Protein AF-A0A645HG05-F1 (afdb_monomer_lite)

Sequence (105 aa):
MLEATNRRPNFTVDYWHQHAIRTVIRHLSFAMAPQALPVAEEPLPIQAHHLALLNTLSAMLTQEGTPPATVSRVTYAHFTSQAAFSVPVWISQLQGIRAGPQRLS

Radius of gyration: 35.07 Å; chains: 1; bounding box: 98×39×73 Å

Structure (mmCIF, N/CA/C/O backbone):
data_AF-A0A645HG05-F1
#
_entry.id   AF-A0A645HG05-F1
#
loop_
_atom_site.group_PDB
_atom_site.id
_atom_site.type_symbol
_atom_site.label_atom_id
_atom_site.label_alt_id
_atom_site.label_comp_id
_atom_site.label_asym_id
_atom_site.label_entity_id
_atom_site.label_seq_id
_atom_site.pdbx_PDB_ins_code
_atom_site.Cartn_x
_atom_site.Cartn_y
_atom_site.Cartn_z
_atom_site.occupancy
_atom_site.B_iso_or_equiv
_atom_site.auth_seq_id
_atom_site.auth_comp_id
_atom_site.auth_asym_id
_atom_site.auth_atom_id
_atom_site.pdbx_PDB_model_num
ATOM 1 N N . MET A 1 1 ? 14.217 -8.243 -40.061 1.00 39.81 1 MET A N 1
ATOM 2 C CA . MET A 1 1 ? 15.108 -7.218 -39.480 1.00 39.81 1 MET A CA 1
ATOM 3 C C . MET A 1 1 ? 14.582 -6.942 -38.082 1.00 39.81 1 MET A C 1
ATOM 5 O O . MET A 1 1 ? 13.452 -6.496 -37.955 1.00 39.81 1 MET A O 1
ATOM 9 N N . LEU A 1 2 ? 15.301 -7.396 -37.061 1.00 49.47 2 LEU A N 1
ATOM 10 C CA . LEU A 1 2 ? 14.782 -7.659 -35.717 1.00 49.47 2 LEU A CA 1
ATOM 11 C C . LEU A 1 2 ? 15.520 -6.776 -34.703 1.00 49.47 2 LEU A C 1
ATOM 13 O O . LEU A 1 2 ? 16.101 -7.298 -33.771 1.00 49.47 2 LEU A O 1
ATOM 17 N N . GLU A 1 3 ? 15.580 -5.456 -34.903 1.00 48.41 3 GLU A N 1
ATOM 18 C CA . GLU A 1 3 ? 16.412 -4.589 -34.050 1.00 48.41 3 GLU A CA 1
ATOM 19 C C . GLU A 1 3 ? 15.809 -3.193 -33.842 1.00 48.41 3 GLU A C 1
ATOM 21 O O . GLU A 1 3 ? 16.196 -2.224 -34.485 1.00 48.41 3 GLU A O 1
ATOM 26 N N . ALA A 1 4 ? 14.856 -3.091 -32.912 1.00 45.78 4 ALA A N 1
ATOM 27 C CA . ALA A 1 4 ? 14.625 -1.881 -32.107 1.00 45.78 4 ALA A CA 1
ATOM 28 C C . ALA A 1 4 ? 13.845 -2.213 -30.817 1.00 45.78 4 ALA A C 1
ATOM 30 O O . ALA A 1 4 ? 13.010 -1.443 -30.346 1.00 45.78 4 ALA A O 1
ATOM 31 N N . THR A 1 5 ? 14.089 -3.390 -30.242 1.00 47.62 5 THR A N 1
ATOM 32 C CA . THR A 1 5 ? 13.556 -3.754 -28.930 1.00 47.62 5 THR A CA 1
ATOM 33 C C . THR A 1 5 ? 14.349 -3.003 -27.855 1.00 47.62 5 THR A C 1
ATOM 35 O O . THR A 1 5 ? 15.571 -3.103 -27.803 1.00 47.62 5 THR A O 1
ATOM 38 N N . ASN A 1 6 ? 13.642 -2.305 -26.960 1.00 45.22 6 ASN A N 1
ATOM 39 C CA . ASN A 1 6 ? 14.115 -1.907 -25.624 1.00 45.22 6 ASN A CA 1
ATOM 40 C C . ASN A 1 6 ? 15.136 -0.750 -25.500 1.00 45.22 6 ASN A C 1
ATOM 42 O O . ASN A 1 6 ? 16.197 -0.898 -24.900 1.00 45.22 6 A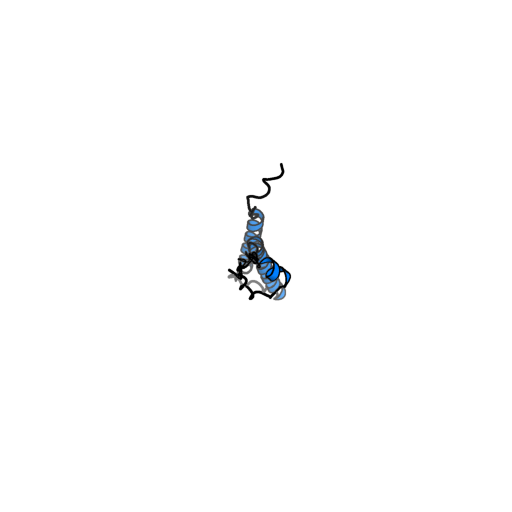SN A O 1
ATOM 46 N N . ARG A 1 7 ? 14.778 0.467 -25.939 1.00 53.44 7 ARG A N 1
ATOM 47 C CA . ARG A 1 7 ? 15.477 1.711 -25.529 1.00 53.44 7 ARG A CA 1
ATOM 48 C C . ARG A 1 7 ? 14.638 2.650 -24.652 1.00 53.44 7 ARG A C 1
ATOM 50 O O . ARG A 1 7 ? 14.703 3.869 -24.782 1.00 53.44 7 ARG A O 1
ATOM 57 N N . ARG A 1 8 ? 13.864 2.097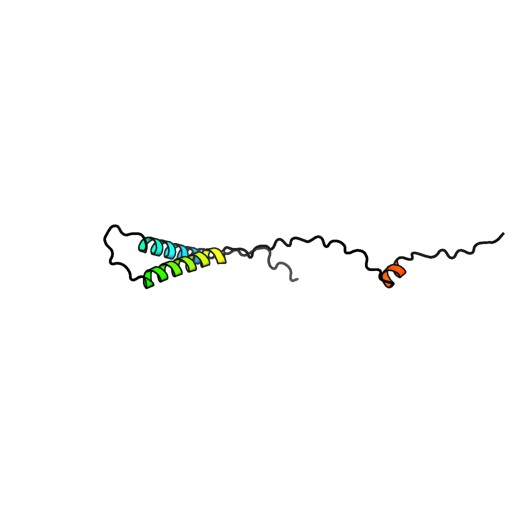 -23.718 1.00 53.97 8 ARG A N 1
ATOM 58 C CA . ARG A 1 8 ? 13.298 2.870 -22.604 1.00 53.97 8 ARG A CA 1
ATOM 59 C C . ARG A 1 8 ? 13.195 1.974 -21.374 1.00 53.97 8 ARG A C 1
ATOM 61 O O . ARG A 1 8 ? 12.518 0.954 -21.464 1.00 53.97 8 ARG A O 1
ATOM 68 N N . PRO A 1 9 ? 13.823 2.314 -20.238 1.00 47.62 9 PRO A N 1
ATOM 69 C CA . PRO A 1 9 ? 13.435 1.680 -18.995 1.00 47.62 9 PRO A CA 1
ATOM 70 C C . PRO A 1 9 ? 12.015 2.173 -18.692 1.00 47.62 9 PRO A C 1
ATOM 72 O O . PRO A 1 9 ? 11.807 3.348 -18.389 1.00 47.62 9 PRO A O 1
ATOM 75 N N . ASN A 1 10 ? 11.021 1.305 -18.871 1.00 48.41 10 ASN A N 1
ATOM 76 C CA . ASN A 1 10 ? 9.650 1.559 -18.440 1.00 48.41 10 ASN A CA 1
ATOM 77 C C . ASN A 1 10 ? 9.620 1.576 -16.904 1.00 48.41 10 ASN A C 1
ATOM 79 O O . ASN A 1 10 ? 9.195 0.622 -16.266 1.00 48.41 10 ASN A O 1
ATOM 83 N N . PHE A 1 11 ? 10.067 2.680 -16.305 1.00 55.66 11 PHE A N 1
ATOM 84 C CA . PHE A 1 11 ? 9.741 3.059 -14.931 1.00 55.66 11 PHE A CA 1
ATOM 85 C C . PHE A 1 11 ? 8.310 3.606 -14.894 1.00 55.66 11 PHE A C 1
ATOM 87 O O . PHE A 1 11 ? 8.071 4.741 -14.482 1.00 55.66 11 PHE A O 1
ATOM 94 N N . THR A 1 12 ? 7.340 2.847 -15.400 1.00 62.12 12 THR A N 1
ATOM 95 C CA . THR A 1 12 ? 5.927 3.202 -15.258 1.00 62.12 12 THR A CA 1
ATOM 96 C C . THR A 1 12 ? 5.516 2.850 -13.840 1.00 62.12 12 THR A C 1
ATOM 98 O O . THR A 1 12 ? 4.896 1.823 -13.589 1.00 62.12 12 THR A O 1
ATOM 101 N N . VAL A 1 13 ? 5.958 3.684 -12.904 1.00 66.56 13 VAL A N 1
ATOM 102 C CA . VAL A 1 13 ? 5.470 3.708 -11.533 1.00 66.56 13 VAL A CA 1
ATOM 103 C C . VAL A 1 13 ? 3.946 3.814 -11.591 1.00 66.56 13 VAL A C 1
ATOM 105 O O . VAL A 1 13 ? 3.428 4.786 -12.147 1.00 66.56 13 VAL A O 1
ATOM 108 N N . ASP A 1 14 ? 3.227 2.830 -11.048 1.00 84.25 14 ASP A N 1
ATOM 109 C CA . ASP A 1 14 ? 1.765 2.871 -10.995 1.00 84.25 14 ASP A CA 1
ATOM 110 C C . ASP A 1 14 ? 1.323 3.926 -9.968 1.00 84.25 14 ASP A C 1
ATOM 112 O O . ASP A 1 14 ? 1.215 3.691 -8.763 1.00 84.25 14 ASP A O 1
ATOM 116 N N . TYR A 1 15 ? 1.125 5.148 -10.458 1.00 85.44 15 TYR A N 1
ATOM 117 C CA . TYR A 1 15 ? 0.759 6.306 -9.650 1.00 85.44 15 TYR A CA 1
ATOM 118 C C . TYR A 1 15 ? -0.548 6.090 -8.878 1.00 85.44 15 TYR A C 1
ATOM 120 O O . TYR A 1 15 ? -0.664 6.547 -7.739 1.00 85.44 15 TYR A O 1
ATOM 128 N N . TRP A 1 16 ? -1.515 5.379 -9.466 1.00 91.56 16 TRP A N 1
ATOM 129 C CA . TRP A 1 16 ? -2.785 5.088 -8.807 1.00 91.56 16 TRP A CA 1
ATOM 130 C C . TRP A 1 16 ? -2.587 4.110 -7.649 1.00 91.56 16 TRP A C 1
ATOM 132 O O . TRP A 1 16 ? -3.080 4.356 -6.546 1.00 91.56 16 TRP A O 1
ATOM 142 N N . HIS A 1 17 ? -1.784 3.064 -7.866 1.00 89.69 17 HIS A N 1
ATOM 143 C CA . HIS A 1 17 ? -1.407 2.121 -6.815 1.00 89.69 17 HIS A CA 1
ATOM 144 C C . HIS A 1 17 ? -0.707 2.826 -5.646 1.00 89.69 17 HIS A C 1
ATOM 146 O O . HIS A 1 17 ? -1.114 2.691 -4.489 1.00 89.69 17 HIS A O 1
ATOM 152 N N . GLN A 1 18 ? 0.284 3.674 -5.936 1.00 92.06 18 GLN A N 1
ATOM 153 C CA . GLN A 1 18 ? 0.962 4.432 -4.887 1.00 92.06 18 GLN A CA 1
ATOM 154 C C . GLN A 1 18 ? 0.037 5.416 -4.169 1.00 92.06 18 GLN A C 1
ATOM 156 O O . GLN A 1 18 ? 0.162 5.610 -2.959 1.00 92.06 18 GLN A O 1
ATOM 161 N N . HIS A 1 19 ? -0.863 6.079 -4.897 1.00 94.12 19 HIS A N 1
ATOM 162 C CA . HIS A 1 19 ? -1.835 6.994 -4.310 1.00 94.12 19 HIS A CA 1
ATOM 163 C C . HIS A 1 19 ? -2.771 6.262 -3.340 1.00 94.12 19 HIS A C 1
ATOM 165 O O . HIS A 1 19 ? -2.984 6.745 -2.224 1.00 94.12 19 HIS A O 1
ATOM 171 N N . ALA A 1 20 ? -3.257 5.076 -3.718 1.00 95.25 20 ALA A N 1
ATOM 172 C CA . ALA A 1 20 ? -4.068 4.230 -2.850 1.00 95.25 20 ALA A CA 1
ATOM 173 C C . ALA A 1 20 ? -3.307 3.859 -1.567 1.00 95.25 20 ALA A C 1
ATOM 175 O O . ALA A 1 20 ? -3.806 4.105 -0.467 1.00 95.25 20 ALA A O 1
ATOM 176 N N . ILE A 1 21 ? -2.063 3.378 -1.687 1.00 94.75 21 ILE A N 1
ATOM 177 C CA . ILE A 1 21 ? -1.237 3.023 -0.522 1.00 94.75 21 ILE A CA 1
ATOM 178 C C . ILE A 1 21 ? -0.995 4.236 0.389 1.00 94.75 21 ILE A C 1
ATOM 180 O O . ILE A 1 21 ? -1.225 4.159 1.597 1.00 94.75 21 ILE A O 1
ATOM 184 N N . ARG A 1 22 ? -0.565 5.379 -0.166 1.00 94.56 22 ARG A N 1
ATOM 185 C CA . ARG A 1 22 ? -0.304 6.606 0.614 1.00 94.56 22 ARG A CA 1
ATOM 186 C C . ARG A 1 22 ? -1.546 7.097 1.356 1.00 94.56 22 ARG A C 1
ATOM 188 O O . ARG A 1 22 ? -1.429 7.602 2.472 1.00 94.56 22 ARG A O 1
ATOM 195 N N . THR A 1 23 ? -2.719 6.956 0.745 1.00 97.00 23 THR A N 1
ATOM 196 C CA . THR A 1 23 ? -3.998 7.330 1.356 1.00 97.00 23 THR A CA 1
ATOM 197 C C . THR A 1 23 ? -4.296 6.445 2.561 1.00 97.00 23 THR A C 1
ATOM 199 O O . THR A 1 23 ? -4.554 6.964 3.646 1.00 97.00 23 THR A O 1
ATOM 202 N N . VAL A 1 24 ? -4.155 5.124 2.421 1.00 97.12 24 VAL A N 1
ATOM 203 C CA . VAL A 1 24 ? -4.354 4.179 3.533 1.00 97.12 24 VAL A CA 1
ATOM 204 C C . VAL A 1 24 ? -3.378 4.448 4.682 1.00 97.12 24 VAL A C 1
ATOM 206 O O . VAL A 1 24 ? -3.815 4.536 5.828 1.00 97.12 24 VAL A O 1
ATOM 209 N N . ILE A 1 25 ? -2.088 4.664 4.389 1.00 96.12 25 ILE A N 1
ATOM 210 C CA . ILE A 1 25 ? -1.080 5.026 5.402 1.00 96.12 25 ILE A CA 1
ATOM 211 C C . ILE A 1 25 ? -1.520 6.276 6.173 1.00 96.12 25 ILE A C 1
ATOM 213 O O . ILE A 1 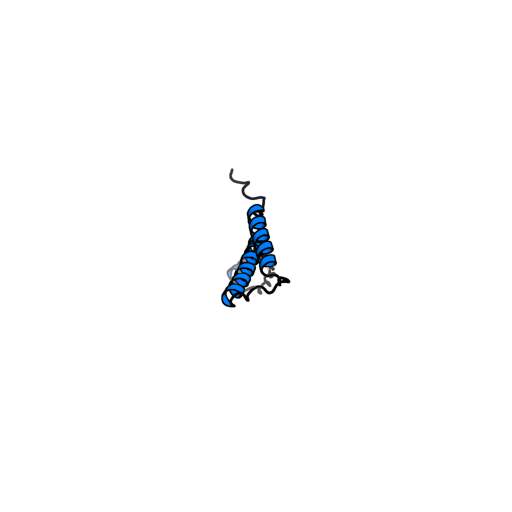25 ? -1.561 6.248 7.398 1.00 96.12 25 ILE A O 1
ATOM 217 N N . ARG A 1 26 ? -1.906 7.357 5.477 1.00 95.56 26 ARG A N 1
ATOM 218 C CA . ARG A 1 26 ? -2.361 8.606 6.115 1.00 95.56 26 ARG A CA 1
ATOM 219 C C . ARG A 1 26 ? -3.530 8.368 7.067 1.00 95.56 26 ARG A C 1
ATOM 221 O O . ARG A 1 26 ? -3.499 8.864 8.191 1.00 95.56 26 ARG A O 1
ATOM 228 N N . HIS A 1 27 ? -4.561 7.661 6.609 1.00 95.69 27 HIS A N 1
ATOM 229 C CA . HIS A 1 27 ? -5.755 7.420 7.417 1.00 95.69 27 HIS A CA 1
ATOM 230 C C . HIS A 1 27 ? -5.442 6.565 8.642 1.00 95.69 27 HIS A C 1
ATOM 232 O O . HIS A 1 27 ? -5.888 6.900 9.737 1.00 95.69 27 HIS A O 1
ATOM 238 N N . LEU A 1 28 ? -4.628 5.519 8.484 1.00 93.12 28 LEU A N 1
ATOM 239 C CA . LEU A 1 28 ? -4.222 4.673 9.600 1.00 93.12 28 LEU A CA 1
ATOM 240 C C . LEU A 1 28 ? -3.357 5.439 10.606 1.00 93.12 28 LEU A C 1
ATOM 242 O O . LEU A 1 28 ? -3.600 5.360 11.805 1.00 93.12 28 LEU A O 1
ATOM 246 N N . SER A 1 29 ? -2.396 6.238 10.135 1.00 93.38 29 SER A N 1
ATOM 247 C CA . SER A 1 29 ? -1.586 7.098 11.005 1.00 93.38 29 SER A CA 1
ATOM 248 C C . SER A 1 29 ? -2.434 8.116 11.770 1.00 93.38 29 SER A C 1
ATOM 250 O O . SER A 1 29 ? -2.160 8.368 12.938 1.00 93.38 29 SER A O 1
ATOM 252 N N . PHE A 1 30 ? -3.474 8.679 11.145 1.00 92.00 30 PHE A N 1
ATOM 253 C CA . PHE A 1 30 ? -4.406 9.582 11.825 1.00 92.00 30 PHE A CA 1
ATOM 254 C C . PHE A 1 30 ? -5.255 8.852 12.875 1.00 92.00 30 PHE A C 1
ATOM 256 O O . PHE A 1 30 ? -5.419 9.349 13.986 1.00 92.00 30 PHE A O 1
ATOM 263 N N . ALA A 1 31 ? -5.758 7.658 12.554 1.00 89.00 31 ALA A N 1
ATOM 264 C CA . ALA A 1 31 ? -6.521 6.842 13.497 1.00 89.00 31 ALA A CA 1
ATOM 265 C C . ALA A 1 31 ? -5.684 6.434 14.727 1.00 89.00 31 ALA A C 1
ATOM 267 O O . ALA A 1 31 ? -6.205 6.403 15.838 1.00 89.00 31 ALA A O 1
ATOM 268 N N . MET A 1 32 ? -4.386 6.179 14.529 1.00 85.75 32 MET A N 1
ATOM 269 C CA . MET A 1 32 ? -3.411 5.833 15.573 1.00 85.75 32 MET A CA 1
ATOM 270 C C . MET A 1 32 ? -2.896 7.032 16.385 1.00 85.75 32 MET A C 1
ATOM 272 O O . MET A 1 32 ? -2.158 6.834 17.351 1.00 85.75 32 MET A O 1
ATOM 276 N N . ALA A 1 33 ? -3.223 8.270 16.004 1.00 85.38 33 ALA A N 1
ATOM 277 C CA . ALA A 1 33 ? -2.776 9.442 16.745 1.00 85.38 33 ALA A CA 1
ATOM 278 C C . ALA A 1 33 ? -3.441 9.489 18.137 1.00 85.38 33 ALA A C 1
ATOM 280 O O . ALA A 1 33 ? -4.609 9.114 18.263 1.00 85.38 33 ALA A O 1
ATOM 281 N N . PRO A 1 34 ? -2.741 9.969 19.184 1.00 77.19 34 PRO A N 1
ATOM 282 C CA . PRO A 1 34 ? -3.346 10.177 20.495 1.00 77.19 34 PRO A CA 1
ATOM 283 C C . PRO A 1 34 ? -4.545 11.126 20.380 1.00 77.19 34 PRO A C 1
ATOM 285 O O . PRO A 1 34 ? -4.384 12.317 20.110 1.00 77.19 34 PRO A O 1
ATOM 288 N N . GLN A 1 35 ? -5.753 10.592 20.549 1.00 72.44 35 GLN A N 1
ATOM 289 C CA . GLN A 1 35 ? -6.980 11.376 20.476 1.00 72.44 35 GLN A CA 1
ATOM 290 C C . GLN A 1 35 ? -7.156 12.130 21.805 1.00 72.44 35 GLN A C 1
ATOM 292 O O . GLN A 1 35 ? -6.949 11.563 22.874 1.00 72.44 35 GLN A O 1
ATOM 297 N N . ALA A 1 36 ? -7.539 13.410 21.763 1.00 66.88 36 ALA A N 1
ATOM 298 C CA . ALA A 1 36 ? -7.657 14.266 22.956 1.00 66.88 36 ALA A CA 1
ATOM 299 C C . ALA A 1 36 ? -8.787 13.860 23.931 1.00 66.88 36 ALA A C 1
ATOM 301 O O . ALA A 1 36 ? -8.932 14.451 25.000 1.00 66.88 36 ALA A O 1
ATOM 302 N N . LEU A 1 37 ? -9.597 12.866 23.564 1.00 63.62 37 LEU A N 1
ATOM 303 C CA . LEU A 1 37 ? -10.629 12.266 24.403 1.00 63.62 37 LEU A CA 1
ATOM 304 C C . LEU A 1 37 ? -10.155 10.882 24.859 1.00 63.62 37 LEU A C 1
ATOM 306 O O . LEU A 1 37 ? -9.479 10.212 24.078 1.00 63.62 37 LEU A O 1
ATOM 310 N N . PRO A 1 38 ? -10.512 10.428 26.075 1.00 56.25 38 PRO A N 1
ATOM 311 C CA . PRO A 1 38 ? -10.143 9.105 26.563 1.00 56.25 38 PRO A CA 1
ATOM 312 C C . PRO A 1 38 ? -10.826 8.036 25.701 1.00 56.25 38 PRO A C 1
ATOM 314 O O . PRO A 1 38 ? -11.966 7.641 25.936 1.00 56.25 38 PRO A O 1
ATOM 317 N N . VAL A 1 39 ? -10.130 7.618 24.649 1.00 59.59 39 VAL A N 1
ATOM 318 C CA . VAL A 1 39 ? -10.464 6.455 23.837 1.00 59.59 39 VAL A CA 1
ATOM 319 C C . VAL A 1 39 ? -10.185 5.231 24.699 1.00 59.59 39 VAL A C 1
ATOM 321 O O . VAL A 1 39 ? -9.143 5.156 25.351 1.00 59.59 39 VAL A O 1
ATOM 324 N N . ALA A 1 40 ? -11.147 4.308 24.753 1.00 63.97 40 ALA A N 1
ATOM 325 C CA . ALA A 1 40 ? -10.961 3.016 25.399 1.00 63.97 40 ALA A CA 1
ATOM 326 C C . ALA A 1 40 ? -9.665 2.389 24.868 1.00 63.97 40 ALA A C 1
ATOM 328 O O . ALA A 1 40 ? -9.479 2.349 23.654 1.00 63.97 40 ALA A O 1
ATOM 329 N N . GLU A 1 41 ? -8.761 1.974 25.761 1.00 63.03 41 GLU A N 1
ATOM 330 C CA . GLU A 1 41 ? -7.506 1.342 25.355 1.00 63.03 41 GLU A CA 1
ATOM 331 C C . GLU A 1 41 ? -7.800 0.198 24.382 1.00 63.03 41 GLU A C 1
ATOM 333 O O . GLU A 1 41 ? -8.436 -0.798 24.730 1.00 63.03 41 GLU A O 1
ATOM 338 N N . GLU A 1 42 ? -7.349 0.374 23.144 1.00 63.44 42 GLU A N 1
ATOM 339 C CA . GLU A 1 42 ? -7.405 -0.663 22.131 1.00 63.44 42 GLU A CA 1
ATOM 340 C C . GLU A 1 42 ? -6.513 -1.832 22.589 1.00 63.44 42 GLU A C 1
ATOM 342 O O . GLU A 1 42 ? -5.365 -1.614 22.988 1.00 63.44 42 GLU A O 1
ATOM 347 N N . PRO A 1 43 ? -7.006 -3.081 22.562 1.00 68.75 43 PRO A N 1
ATOM 348 C CA . PRO A 1 43 ? -6.281 -4.218 23.120 1.00 68.75 43 PRO A CA 1
ATOM 349 C C . PRO A 1 43 ? -4.920 -4.395 22.432 1.00 68.75 43 PRO A C 1
ATOM 351 O O . PRO A 1 43 ? -4.879 -4.543 21.217 1.00 68.75 43 PRO A O 1
ATOM 354 N N . LEU A 1 44 ? -3.815 -4.480 23.190 1.00 65.75 44 LEU A N 1
ATOM 355 C CA . LEU A 1 44 ? -2.428 -4.658 22.696 1.00 65.75 44 LEU A CA 1
ATOM 356 C C . LEU A 1 44 ? -2.238 -5.413 21.350 1.00 65.75 44 LEU A C 1
ATOM 358 O O . LEU A 1 44 ? -1.486 -4.915 20.505 1.00 65.75 44 LEU A O 1
ATOM 362 N N . PRO A 1 45 ? -2.860 -6.589 21.094 1.00 72.56 45 PRO A N 1
ATOM 363 C CA . PRO A 1 45 ? -2.730 -7.285 19.806 1.00 72.56 45 PRO A CA 1
ATOM 364 C C . PRO A 1 45 ? -3.162 -6.461 18.579 1.00 72.56 45 PRO A C 1
ATOM 366 O O . PRO A 1 45 ? -2.560 -6.602 17.513 1.00 72.56 45 PRO A O 1
ATOM 369 N N . ILE A 1 46 ? -4.163 -5.587 18.705 1.00 81.31 46 ILE A N 1
ATOM 370 C CA . ILE A 1 46 ? -4.663 -4.761 17.596 1.00 81.31 46 ILE A CA 1
ATOM 371 C C . ILE A 1 46 ? -3.667 -3.647 17.237 1.00 81.31 46 ILE A C 1
ATOM 373 O O . ILE A 1 46 ? -3.451 -3.348 16.064 1.00 81.31 46 ILE A O 1
ATOM 377 N N . GLN A 1 47 ? -2.975 -3.084 18.232 1.00 84.69 47 GLN A N 1
ATOM 378 C CA . GLN A 1 47 ? -1.984 -2.032 18.018 1.00 84.69 47 GLN A CA 1
ATOM 379 C C . GLN A 1 47 ? -0.753 -2.580 17.288 1.00 84.69 47 GLN A C 1
ATOM 381 O O . GLN A 1 47 ? -0.268 -1.969 16.334 1.00 84.69 47 GLN A O 1
ATOM 386 N N . ALA A 1 48 ? -0.294 -3.775 17.676 1.00 87.25 48 ALA A N 1
ATOM 387 C CA . ALA A 1 48 ? 0.778 -4.476 16.975 1.00 87.25 48 ALA A CA 1
ATOM 388 C C . ALA A 1 48 ? 0.409 -4.768 15.508 1.00 87.25 48 ALA A C 1
ATOM 390 O O . ALA A 1 48 ? 1.255 -4.643 14.619 1.00 87.25 48 ALA A O 1
ATOM 391 N N . HIS A 1 49 ? -0.859 -5.095 15.239 1.00 91.56 49 HIS A N 1
ATOM 392 C CA . HIS A 1 49 ? -1.352 -5.319 13.882 1.00 91.56 49 HIS A CA 1
ATOM 393 C C . HIS A 1 49 ? -1.310 -4.045 13.024 1.00 91.56 49 HIS A C 1
ATOM 395 O O . HIS A 1 49 ? -0.811 -4.081 11.899 1.00 91.56 49 HIS A O 1
ATOM 401 N N . HIS A 1 50 ? -1.756 -2.903 13.554 1.00 91.44 50 HIS A N 1
ATOM 402 C CA . HIS A 1 50 ? -1.697 -1.626 12.836 1.00 91.44 50 HIS A CA 1
ATOM 403 C C . HIS A 1 50 ? -0.260 -1.195 12.509 1.00 91.44 50 HIS A C 1
ATOM 405 O O . HIS A 1 50 ? 0.008 -0.709 11.409 1.00 91.44 50 HIS A O 1
ATOM 411 N N . LEU A 1 51 ? 0.685 -1.432 13.424 1.00 93.12 51 LEU A N 1
ATOM 412 C CA . LEU A 1 51 ? 2.108 -1.178 13.183 1.00 93.12 51 LEU A CA 1
ATOM 413 C C . LEU A 1 51 ? 2.684 -2.095 12.097 1.00 93.12 51 LEU A C 1
ATOM 415 O O . LEU A 1 51 ? 3.401 -1.625 11.211 1.00 93.12 51 LEU A O 1
ATOM 419 N N . ALA A 1 52 ? 2.350 -3.388 12.124 1.00 93.88 52 ALA A N 1
ATOM 420 C CA . ALA A 1 52 ? 2.753 -4.322 11.076 1.00 93.88 52 ALA A CA 1
ATOM 421 C C . ALA A 1 52 ? 2.215 -3.887 9.703 1.00 93.88 52 ALA A C 1
ATOM 423 O O . ALA A 1 52 ? 2.963 -3.879 8.725 1.00 93.88 52 ALA A O 1
ATOM 424 N N . LEU A 1 53 ? 0.956 -3.440 9.644 1.00 94.88 53 LEU A N 1
ATOM 425 C CA . LEU A 1 53 ? 0.319 -2.974 8.415 1.00 94.88 53 LEU A CA 1
ATOM 426 C C . LEU A 1 53 ? 1.013 -1.726 7.846 1.00 94.88 53 LEU A C 1
ATOM 428 O O . LEU A 1 53 ? 1.324 -1.690 6.655 1.00 94.88 53 LEU A O 1
ATOM 432 N N . LEU A 1 54 ? 1.331 -0.733 8.686 1.00 95.62 54 LEU A N 1
ATOM 433 C CA . LEU A 1 54 ? 2.095 0.452 8.267 1.00 95.62 54 LEU A CA 1
ATOM 434 C C . LEU A 1 54 ? 3.473 0.088 7.698 1.00 95.62 54 LEU A C 1
ATOM 436 O O . LEU A 1 54 ? 3.881 0.647 6.675 1.00 95.62 54 LEU A O 1
ATOM 440 N N . ASN A 1 55 ? 4.172 -0.860 8.325 1.00 94.19 55 ASN A N 1
ATOM 441 C CA . ASN A 1 55 ? 5.481 -1.318 7.863 1.00 94.19 55 ASN A CA 1
ATOM 442 C C . ASN A 1 55 ? 5.391 -1.996 6.492 1.00 94.19 55 ASN A C 1
ATOM 444 O O . ASN A 1 55 ? 6.166 -1.665 5.594 1.00 94.19 55 ASN A O 1
ATOM 448 N N . THR A 1 56 ? 4.424 -2.896 6.295 1.00 95.00 56 THR A N 1
ATOM 449 C CA . THR A 1 56 ? 4.223 -3.577 5.009 1.00 95.00 56 THR A CA 1
ATOM 450 C C . THR A 1 56 ? 3.866 -2.590 3.896 1.00 95.00 56 THR A C 1
ATOM 452 O O . THR A 1 56 ? 4.484 -2.629 2.834 1.00 95.00 56 THR A O 1
ATOM 455 N N . LEU A 1 57 ? 2.937 -1.658 4.138 1.00 94.62 57 LEU A N 1
ATOM 456 C CA . LEU A 1 57 ? 2.552 -0.647 3.146 1.00 94.62 57 LEU A CA 1
ATOM 457 C C . LEU A 1 57 ? 3.716 0.291 2.777 1.00 94.62 57 LEU A C 1
ATOM 459 O O . LEU A 1 57 ? 3.909 0.622 1.607 1.00 94.62 57 LEU A O 1
ATOM 463 N N . SER A 1 58 ? 4.529 0.690 3.758 1.00 93.25 58 SER A N 1
ATOM 464 C CA . SER A 1 58 ? 5.723 1.516 3.522 1.00 93.25 58 SER A CA 1
ATOM 465 C C . SER A 1 58 ? 6.791 0.759 2.726 1.00 93.25 58 SER A C 1
ATOM 467 O O . SER A 1 58 ? 7.450 1.327 1.849 1.00 93.25 58 SER A O 1
ATOM 469 N N . ALA A 1 59 ? 6.928 -0.543 2.984 1.00 90.56 59 ALA A N 1
ATOM 470 C CA . ALA A 1 59 ? 7.808 -1.416 2.224 1.00 90.56 59 ALA A CA 1
ATOM 471 C C . ALA A 1 59 ? 7.344 -1.569 0.766 1.00 90.56 59 ALA A C 1
ATOM 473 O O . ALA A 1 59 ? 8.195 -1.544 -0.117 1.00 90.56 59 ALA A O 1
ATOM 474 N N . MET A 1 60 ? 6.035 -1.659 0.489 1.00 90.06 60 MET A N 1
ATOM 475 C CA . MET A 1 60 ? 5.509 -1.705 -0.889 1.00 90.06 60 MET A CA 1
ATOM 476 C C . MET A 1 60 ? 5.916 -0.461 -1.691 1.00 90.06 60 MET A C 1
ATOM 478 O O . MET A 1 60 ? 6.422 -0.578 -2.802 1.00 90.06 60 MET A O 1
ATOM 482 N N . LEU A 1 61 ? 5.815 0.732 -1.095 1.00 88.50 61 LEU A N 1
ATOM 483 C CA . LEU A 1 61 ? 6.235 1.978 -1.753 1.00 88.50 61 LEU A CA 1
ATOM 484 C C . LEU A 1 61 ? 7.750 2.063 -2.005 1.00 88.50 61 LEU A C 1
ATOM 486 O O . LEU A 1 61 ? 8.176 2.733 -2.945 1.00 88.50 61 LEU A O 1
ATOM 490 N N . THR A 1 62 ? 8.562 1.416 -1.165 1.00 84.62 62 THR A N 1
ATOM 491 C CA . THR A 1 62 ? 10.033 1.495 -1.225 1.00 84.62 62 THR A CA 1
ATOM 492 C C . THR A 1 62 ? 10.631 0.411 -2.128 1.00 84.62 62 THR A C 1
ATOM 494 O O . THR A 1 62 ? 11.577 0.675 -2.869 1.00 84.62 62 THR A O 1
ATOM 497 N N . GLN A 1 63 ? 10.070 -0.801 -2.114 1.00 69.31 63 GLN A N 1
ATOM 498 C CA . GLN A 1 63 ? 10.546 -1.928 -2.921 1.00 69.31 63 GLN A CA 1
ATOM 499 C C . GLN A 1 63 ? 10.196 -1.777 -4.406 1.00 69.31 63 GLN A C 1
ATOM 501 O O . GLN A 1 63 ? 11.019 -2.118 -5.248 1.00 69.31 63 GLN A O 1
ATOM 506 N N . GLU A 1 64 ? 9.042 -1.197 -4.746 1.00 61.53 64 GLU A N 1
ATOM 507 C CA . GLU A 1 64 ? 8.677 -0.938 -6.149 1.00 61.53 64 GLU A CA 1
ATOM 508 C C . GLU A 1 64 ? 9.489 0.198 -6.791 1.00 61.53 64 GLU A C 1
ATOM 510 O O . GLU A 1 64 ? 9.659 0.241 -8.008 1.00 61.53 64 GLU A O 1
ATOM 515 N N . GLY A 1 65 ? 10.002 1.125 -5.977 1.00 58.66 65 GLY A N 1
ATOM 516 C CA . GLY A 1 65 ? 10.798 2.267 -6.429 1.00 58.66 65 GLY A CA 1
ATOM 517 C C . GLY A 1 65 ? 12.308 2.043 -6.398 1.00 58.66 65 GLY A C 1
ATOM 518 O O . GLY A 1 65 ? 13.044 2.907 -6.870 1.00 58.66 65 GLY A O 1
ATOM 519 N N . THR A 1 66 ? 12.785 0.925 -5.843 1.00 56.91 66 THR A N 1
ATOM 520 C CA . THR A 1 66 ? 14.217 0.622 -5.796 1.00 56.91 66 THR A CA 1
ATOM 521 C C . THR A 1 66 ? 14.618 0.005 -7.136 1.00 56.91 66 THR A C 1
ATOM 523 O O . THR A 1 66 ? 14.304 -1.165 -7.371 1.00 56.91 66 THR A O 1
ATOM 526 N N . PRO A 1 67 ? 15.305 0.734 -8.043 1.00 56.03 67 PRO A N 1
ATOM 527 C CA . PRO A 1 67 ? 15.964 0.065 -9.154 1.00 56.03 67 PRO A CA 1
ATOM 528 C C . PRO A 1 67 ? 16.885 -0.999 -8.545 1.00 56.03 67 PRO A C 1
ATOM 530 O O . PRO A 1 67 ? 17.547 -0.685 -7.549 1.00 56.03 67 PRO A O 1
ATOM 533 N N . PRO A 1 68 ? 16.922 -2.240 -9.079 1.00 53.19 68 PRO A N 1
ATOM 534 C CA . PRO A 1 68 ? 17.848 -3.252 -8.589 1.00 53.19 68 PRO A CA 1
ATOM 535 C C . PRO A 1 68 ? 19.201 -2.575 -8.548 1.00 53.19 68 PRO A C 1
ATOM 537 O O . PRO A 1 68 ? 19.617 -2.038 -9.580 1.00 53.19 68 PRO A O 1
ATOM 540 N N . ALA A 1 69 ? 19.782 -2.482 -7.343 1.00 53.47 69 ALA A N 1
ATOM 541 C CA . ALA A 1 69 ? 21.002 -1.733 -7.115 1.00 53.47 69 ALA A CA 1
ATOM 542 C C . ALA A 1 69 ? 21.916 -2.068 -8.279 1.00 53.47 69 ALA A C 1
ATOM 544 O O . ALA A 1 69 ? 22.234 -3.243 -8.481 1.00 53.47 69 ALA A O 1
ATOM 545 N N . THR A 1 70 ? 22.222 -1.075 -9.121 1.00 51.53 70 THR A N 1
ATOM 546 C CA . THR A 1 70 ? 23.230 -1.253 -10.150 1.00 51.53 70 THR A CA 1
ATOM 547 C C . THR A 1 70 ? 24.452 -1.636 -9.356 1.00 51.53 70 THR A C 1
ATOM 549 O O . THR A 1 70 ? 25.076 -0.780 -8.729 1.00 51.53 70 THR A O 1
ATOM 552 N N . VAL A 1 71 ? 24.733 -2.939 -9.308 1.00 53.19 71 VAL A N 1
ATOM 553 C CA . VAL A 1 71 ? 26.022 -3.465 -8.922 1.00 53.19 71 VAL A CA 1
ATOM 554 C C . VAL A 1 71 ? 26.907 -2.816 -9.956 1.00 53.19 71 VAL A C 1
ATOM 556 O O . VAL A 1 71 ? 26.978 -3.269 -11.099 1.00 53.19 71 VAL A O 1
ATOM 559 N N . SER A 1 72 ? 27.455 -1.650 -9.604 1.00 51.28 72 SER A N 1
ATOM 560 C CA . SER A 1 72 ? 28.525 -1.043 -10.356 1.00 51.28 72 SER A CA 1
ATOM 561 C C . SER A 1 72 ? 29.537 -2.156 -10.374 1.00 51.28 72 SER A C 1
ATOM 563 O O . SER A 1 72 ? 30.041 -2.555 -9.321 1.00 51.28 72 SER A O 1
ATOM 565 N N . ARG A 1 73 ? 29.654 -2.801 -11.534 1.00 50.59 73 ARG A N 1
ATOM 566 C CA . ARG A 1 73 ? 30.554 -3.912 -11.741 1.00 50.59 73 ARG A CA 1
ATOM 567 C C . ARG A 1 73 ? 31.905 -3.254 -11.573 1.00 50.59 73 ARG A C 1
ATOM 569 O O . ARG A 1 73 ? 32.429 -2.684 -12.528 1.00 50.59 73 ARG A O 1
ATOM 576 N N . VAL A 1 74 ? 32.393 -3.224 -10.330 1.00 51.16 74 VAL A N 1
ATOM 577 C CA . VAL A 1 74 ? 33.754 -2.850 -10.005 1.00 51.16 74 VAL A CA 1
ATOM 578 C C . VAL A 1 74 ? 34.525 -3.832 -10.840 1.00 51.16 74 VAL A C 1
ATOM 580 O O . VAL A 1 74 ? 34.546 -5.036 -10.585 1.00 51.16 74 VAL A O 1
ATOM 583 N N . THR A 1 75 ? 34.992 -3.319 -11.967 1.00 54.94 75 THR A N 1
ATOM 584 C CA . THR A 1 75 ? 35.828 -4.064 -12.865 1.00 54.94 75 THR A CA 1
ATOM 585 C C . THR A 1 75 ? 37.096 -4.124 -12.055 1.00 54.94 75 THR A C 1
ATOM 587 O O . THR A 1 75 ? 37.878 -3.179 -12.057 1.00 54.94 75 THR A O 1
ATOM 590 N N . TYR A 1 76 ? 37.225 -5.169 -11.233 1.00 50.03 76 TYR A N 1
ATOM 591 C CA . TYR A 1 76 ? 38.519 -5.589 -10.758 1.00 50.03 76 TYR A CA 1
ATOM 592 C C . TYR A 1 76 ? 39.302 -5.744 -12.047 1.00 50.03 76 TYR A C 1
ATOM 594 O O . TYR A 1 76 ? 39.047 -6.664 -12.826 1.00 50.03 76 TYR A O 1
ATOM 602 N N . ALA A 1 77 ? 40.137 -4.747 -12.341 1.00 54.50 77 ALA A N 1
ATOM 603 C CA . ALA A 1 77 ? 41.178 -4.884 -13.326 1.00 54.50 77 ALA A CA 1
ATOM 604 C C . ALA A 1 77 ? 41.873 -6.165 -12.897 1.00 54.50 77 ALA A C 1
ATOM 606 O O . ALA A 1 77 ? 42.466 -6.211 -11.816 1.00 54.50 77 ALA A O 1
ATOM 607 N N . HIS A 1 78 ? 41.627 -7.240 -13.647 1.00 51.34 78 HIS A N 1
ATOM 608 C CA . HIS A 1 78 ? 42.262 -8.508 -13.393 1.00 51.34 78 HIS A CA 1
ATOM 609 C C . HIS A 1 78 ? 43.743 -8.185 -13.420 1.00 51.34 78 HIS A C 1
ATOM 611 O O . HIS A 1 78 ? 44.291 -7.857 -14.473 1.00 51.34 78 HIS A O 1
ATOM 617 N N . PHE A 1 79 ? 44.350 -8.190 -12.234 1.00 48.34 79 PHE A N 1
ATOM 618 C CA . PHE A 1 79 ? 45.786 -8.228 -12.091 1.00 48.34 79 PHE A CA 1
ATOM 619 C C . PHE A 1 79 ? 46.237 -9.311 -13.055 1.00 48.34 79 PHE A C 1
ATOM 621 O O . PHE A 1 79 ? 45.790 -10.457 -12.954 1.00 48.34 79 PHE A O 1
ATOM 628 N N . THR A 1 80 ? 47.011 -8.908 -14.058 1.00 55.16 80 THR A N 1
ATOM 629 C CA . THR A 1 80 ? 47.552 -9.807 -15.065 1.00 55.16 80 THR A CA 1
ATOM 630 C C . THR A 1 80 ? 48.386 -10.823 -14.308 1.00 55.16 80 THR A C 1
ATOM 632 O O . THR A 1 80 ? 49.497 -10.517 -13.872 1.00 55.16 80 THR A O 1
ATOM 635 N N . SER A 1 81 ? 47.802 -11.992 -14.050 1.00 50.47 81 SER A N 1
ATOM 636 C CA . SER A 1 81 ? 48.509 -13.059 -13.369 1.00 50.47 81 SER A CA 1
ATOM 637 C C . SER A 1 81 ? 49.652 -13.468 -14.284 1.00 50.47 81 SER A C 1
ATOM 639 O O . SER A 1 81 ? 49.469 -13.727 -15.475 1.00 50.47 81 SER A O 1
ATOM 641 N N . GLN A 1 82 ? 50.838 -13.363 -13.708 1.00 59.47 82 GLN A N 1
ATOM 642 C CA . GLN A 1 82 ? 52.147 -13.547 -14.296 1.00 59.47 82 GLN A CA 1
ATOM 643 C C . GLN A 1 82 ? 52.167 -14.747 -15.244 1.00 59.47 82 GLN A C 1
ATOM 645 O O . GLN A 1 82 ? 51.707 -15.829 -14.887 1.00 59.47 82 GLN A O 1
ATOM 650 N N . ALA A 1 83 ? 52.667 -14.509 -16.459 1.00 62.12 83 ALA A N 1
ATOM 651 C CA . ALA A 1 83 ? 52.701 -15.445 -17.574 1.00 62.12 83 ALA A CA 1
ATOM 652 C C . ALA A 1 83 ? 52.998 -16.885 -17.124 1.00 62.12 83 ALA A C 1
ATOM 654 O O . ALA A 1 83 ? 54.139 -17.233 -16.819 1.00 62.12 83 ALA A O 1
ATOM 655 N N . ALA A 1 84 ? 51.962 -17.727 -17.103 1.00 64.75 84 ALA A N 1
ATOM 656 C CA . ALA A 1 84 ? 52.141 -19.161 -16.974 1.00 64.75 84 ALA A CA 1
ATOM 657 C C . ALA A 1 84 ? 52.892 -19.636 -18.220 1.00 64.75 84 ALA A C 1
ATOM 659 O O . ALA A 1 84 ? 52.404 -19.488 -19.344 1.00 64.75 84 ALA A O 1
ATOM 660 N N . PHE A 1 85 ? 54.100 -20.168 -18.028 1.00 67.19 85 PHE A N 1
ATOM 661 C CA . PHE A 1 85 ? 54.881 -20.726 -19.121 1.00 67.19 85 PHE A CA 1
ATOM 662 C C . PHE A 1 85 ? 54.071 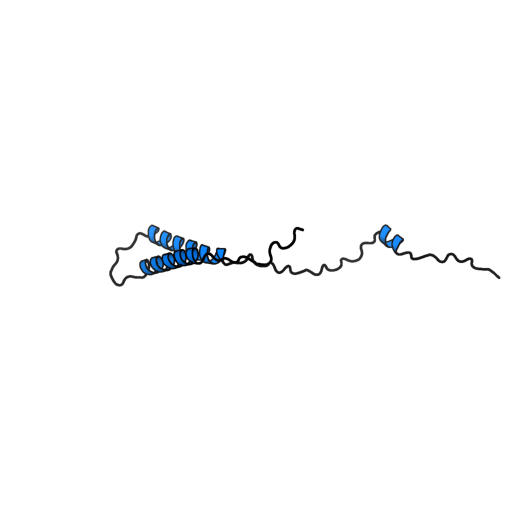-21.839 -19.791 1.00 67.19 85 PHE A C 1
ATOM 664 O O . PHE A 1 85 ? 53.779 -22.869 -19.188 1.00 67.19 85 PHE A O 1
ATOM 671 N N . SER A 1 86 ? 53.687 -21.614 -21.043 1.00 72.44 86 SER A N 1
ATOM 672 C CA . SER A 1 86 ? 53.030 -22.607 -21.881 1.00 72.44 86 SER A CA 1
ATOM 673 C C . SER A 1 86 ? 53.906 -22.874 -23.088 1.00 72.44 86 SER A C 1
ATOM 675 O O . SER A 1 86 ? 54.165 -21.978 -23.891 1.00 72.44 86 SER A O 1
ATOM 677 N N . VAL A 1 87 ? 54.318 -24.133 -23.234 1.00 73.62 87 VAL A N 1
ATOM 678 C CA . VAL A 1 87 ? 55.120 -24.632 -24.358 1.00 73.62 87 VAL A CA 1
ATOM 679 C C . VAL A 1 87 ? 54.583 -24.179 -25.729 1.00 73.62 87 VAL A C 1
ATOM 681 O O . VAL A 1 87 ? 55.384 -23.681 -26.518 1.00 73.62 87 VAL A O 1
ATOM 684 N N . PRO A 1 88 ? 53.267 -24.244 -26.038 1.00 72.19 88 PRO A N 1
ATOM 685 C CA . PRO A 1 88 ? 52.776 -23.797 -27.347 1.00 72.19 88 PRO A CA 1
ATOM 686 C C . PRO A 1 88 ? 52.897 -22.279 -27.566 1.00 72.19 88 PRO A C 1
ATOM 688 O O . PRO A 1 88 ? 53.140 -21.839 -28.691 1.00 72.19 88 PRO A O 1
ATOM 691 N N . VAL A 1 89 ? 52.787 -21.470 -26.507 1.00 74.88 89 VAL A N 1
ATOM 692 C CA . VAL A 1 89 ? 52.969 -20.008 -26.580 1.00 74.88 89 VAL A CA 1
ATOM 693 C C . VAL A 1 89 ? 54.445 -19.663 -26.793 1.00 74.88 89 VAL A C 1
ATOM 695 O O . VAL A 1 89 ? 54.756 -18.823 -27.630 1.00 74.88 89 VAL A O 1
ATOM 698 N N . TRP A 1 90 ? 55.355 -20.357 -26.105 1.00 75.00 90 TRP A N 1
ATOM 699 C CA . TRP A 1 90 ? 56.803 -20.188 -26.262 1.00 75.00 90 TRP A CA 1
ATOM 700 C C . TRP A 1 90 ? 57.295 -20.574 -27.666 1.00 75.00 90 TRP A C 1
ATOM 702 O O . TRP A 1 90 ? 58.043 -19.818 -28.282 1.00 75.00 90 TRP A O 1
ATOM 712 N N . ILE A 1 91 ? 56.815 -21.695 -28.221 1.00 70.38 91 ILE A N 1
ATOM 713 C CA . ILE A 1 91 ? 57.154 -22.109 -29.594 1.00 70.38 91 ILE A CA 1
ATOM 714 C C . ILE A 1 91 ? 56.655 -21.085 -30.622 1.00 70.38 91 ILE A C 1
ATOM 716 O O . ILE A 1 91 ? 57.366 -20.775 -31.575 1.00 70.38 91 ILE A O 1
ATOM 720 N N . SER A 1 92 ? 55.473 -20.505 -30.404 1.00 71.19 92 SER A N 1
ATOM 721 C CA . SER A 1 92 ? 54.894 -19.501 -31.309 1.00 71.19 92 SER A CA 1
ATOM 722 C C . SER A 1 92 ? 55.635 -18.156 -31.285 1.00 71.19 92 SER A C 1
ATOM 724 O O . SER A 1 92 ? 55.506 -17.367 -32.219 1.00 71.19 92 SER A O 1
ATOM 726 N N . GLN A 1 93 ? 56.417 -17.882 -30.235 1.00 70.50 93 GLN A N 1
ATOM 727 C CA . GLN A 1 93 ? 57.224 -16.663 -30.096 1.00 70.50 93 GLN A CA 1
ATOM 728 C C . GLN A 1 93 ? 58.598 -16.751 -30.777 1.00 70.50 93 GLN A C 1
ATOM 730 O O . GLN A 1 93 ? 59.261 -15.725 -30.931 1.00 70.50 93 GLN A O 1
ATOM 735 N N . LEU A 1 94 ? 59.034 -17.937 -31.216 1.00 66.88 94 LEU A N 1
ATOM 736 C CA . LEU A 1 94 ? 60.279 -18.103 -31.967 1.00 66.88 94 LEU A CA 1
ATOM 737 C C . LEU A 1 94 ? 60.103 -17.576 -33.399 1.00 66.88 94 LEU A C 1
ATOM 739 O O . LEU A 1 94 ? 59.883 -18.330 -34.347 1.00 66.88 94 LEU A O 1
ATOM 743 N N . GLN A 1 95 ? 60.210 -16.259 -33.575 1.00 64.38 95 GLN A N 1
ATOM 744 C CA . GLN A 1 95 ? 60.293 -15.659 -34.902 1.00 64.38 95 GLN A CA 1
ATOM 745 C C . GLN A 1 95 ? 61.657 -15.967 -35.534 1.00 64.38 95 GLN A C 1
ATOM 747 O O . GLN A 1 95 ? 62.630 -15.255 -35.320 1.00 64.38 95 GLN A O 1
ATOM 752 N N . GLY A 1 96 ? 61.696 -17.040 -36.329 1.00 65.56 96 GLY A N 1
ATOM 753 C CA . GLY A 1 96 ? 62.682 -17.288 -37.383 1.00 65.56 96 GLY A CA 1
ATOM 754 C C . GLY A 1 96 ? 64.141 -17.407 -36.934 1.00 65.56 96 GLY A C 1
ATOM 755 O O . GLY A 1 96 ? 64.870 -16.422 -36.863 1.00 65.56 96 GLY A O 1
ATOM 756 N N . ILE A 1 97 ? 64.629 -18.639 -36.779 1.00 66.50 97 ILE A N 1
ATOM 757 C CA . ILE A 1 97 ? 66.073 -18.899 -36.734 1.00 66.50 97 ILE A CA 1
ATOM 758 C C . ILE A 1 97 ? 66.644 -18.584 -38.126 1.00 66.50 97 ILE A C 1
ATOM 760 O O . ILE A 1 97 ? 66.339 -19.273 -39.101 1.00 66.50 97 ILE A O 1
ATOM 764 N N . ARG A 1 98 ? 67.474 -17.540 -38.251 1.00 66.69 98 ARG A N 1
ATOM 765 C CA . ARG A 1 98 ? 68.271 -17.282 -39.463 1.00 66.69 98 ARG A CA 1
ATOM 766 C C . ARG A 1 98 ? 69.366 -18.349 -39.570 1.00 66.69 98 ARG A C 1
ATOM 768 O O . ARG A 1 98 ? 70.512 -18.109 -39.213 1.00 66.69 98 ARG A O 1
ATOM 775 N N . ALA A 1 99 ? 69.016 -19.522 -40.090 1.00 66.31 99 ALA A N 1
ATOM 776 C CA . ALA A 1 99 ? 69.979 -20.509 -40.570 1.00 66.31 99 ALA A CA 1
ATOM 777 C C . ALA A 1 99 ? 70.539 -20.051 -41.931 1.00 66.31 99 ALA A C 1
ATOM 779 O O . ALA A 1 99 ? 70.209 -20.599 -42.979 1.00 66.31 99 ALA A O 1
ATOM 780 N N . GLY A 1 100 ? 71.321 -18.971 -41.930 1.00 67.56 100 GLY A N 1
ATOM 781 C CA . GLY A 1 100 ? 72.121 -18.582 -43.090 1.00 67.56 100 GLY A CA 1
ATOM 782 C C . GLY A 1 100 ? 73.447 -19.350 -43.076 1.00 67.56 100 GLY A C 1
ATOM 783 O O . GLY A 1 100 ? 74.045 -19.462 -42.006 1.00 67.56 100 GLY A O 1
ATOM 784 N N . PRO A 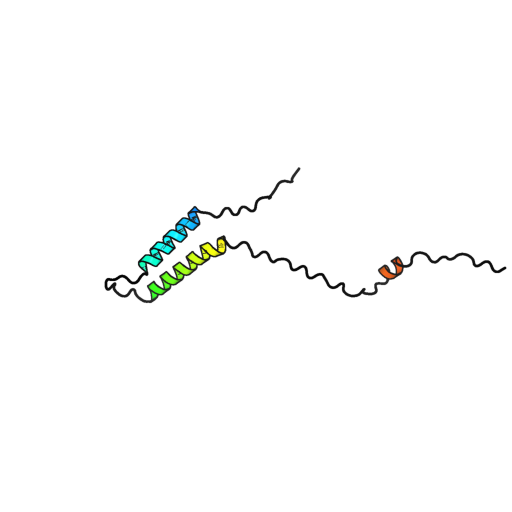1 101 ? 73.937 -19.884 -44.209 1.00 65.00 101 PRO A N 1
ATOM 785 C CA . PRO A 1 101 ? 75.218 -20.578 -44.235 1.00 65.00 101 PRO A CA 1
ATOM 786 C C . PRO A 1 101 ? 76.351 -19.601 -43.897 1.00 65.00 101 PRO A C 1
ATOM 788 O O . PRO A 1 101 ? 76.578 -18.620 -44.610 1.00 65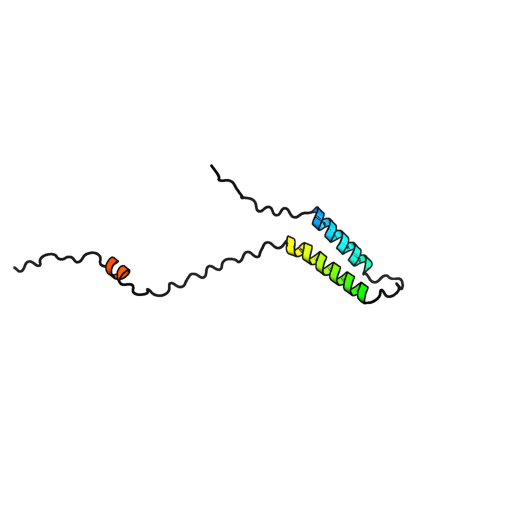.00 101 PRO A O 1
ATOM 791 N N . GLN A 1 102 ? 77.076 -19.876 -42.811 1.00 62.19 102 GLN A N 1
ATOM 792 C CA . GLN A 1 102 ? 78.306 -19.172 -42.470 1.00 62.19 102 GLN A CA 1
ATOM 793 C C . GLN A 1 102 ? 79.377 -19.604 -43.471 1.00 62.19 102 GLN A C 1
ATOM 795 O O . GLN A 1 102 ? 79.943 -20.692 -43.375 1.00 62.19 102 GLN A O 1
ATOM 800 N N . ARG A 1 103 ? 79.603 -18.772 -44.492 1.00 65.62 103 ARG A N 1
ATOM 801 C CA . ARG A 1 103 ? 80.694 -18.979 -45.443 1.00 65.62 103 ARG A CA 1
ATOM 802 C C . ARG A 1 103 ? 82.016 -18.840 -44.690 1.00 65.62 103 ARG A C 1
ATOM 804 O O . ARG A 1 103 ? 82.429 -17.729 -44.372 1.00 65.62 103 ARG A O 1
ATOM 811 N N . LEU A 1 104 ? 82.656 -19.971 -44.411 1.00 64.31 104 LEU A N 1
ATOM 812 C CA . LEU A 1 104 ? 84.077 -20.025 -44.089 1.00 64.31 104 LEU A CA 1
ATOM 813 C C . LEU A 1 104 ? 84.831 -19.625 -45.366 1.00 64.31 104 LEU A C 1
ATOM 815 O O . LEU A 1 104 ? 84.620 -20.234 -46.418 1.00 64.31 104 LEU A O 1
ATOM 819 N N . SER A 1 105 ? 85.600 -18.539 -45.285 1.00 65.06 105 SER A N 1
ATOM 820 C CA . SER A 1 105 ? 86.597 -18.144 -46.291 1.00 65.06 105 SER A CA 1
ATOM 821 C C . SER A 1 105 ? 87.970 -18.572 -45.806 1.00 65.06 105 SER A C 1
ATOM 823 O O . SER A 1 105 ? 88.159 -18.537 -44.569 1.00 65.06 105 SER A O 1
#

pLDDT: mean 71.38, std 16.64, range [39.81, 97.12]

Secondary structure (DSSP, 8-state):
-------S------HHHHHHHHHHHHHHHHHTS--SS------HHHHHHHHHHHHHHHHHHHHTT---------------------HHHHHHT------------

Foldseek 3Di:
DDDDPDPDPPLVPPPVVLVVLVVVLVVLVVVPPPDPDPDPPDPPVVVVVSVVSNVVSVCVVVVSPDDPPPPVVPPPVPPPPPDDDDPVVVVVPPDDDPPDDPDDD

Organism: NCBI:txid1076179

InterPro domains:
  IPR009502 Secretion monitor [NF002799] (2-104)
  IPR009502 Secretion monitor [PF06558] (2-102)